Protein AF-A0A1Y1XU55-F1 (afdb_monomer)

Structure (mmCIF, N/CA/C/O backbone):
data_AF-A0A1Y1XU55-F1
#
_entry.id   AF-A0A1Y1XU55-F1
#
loop_
_atom_site.group_PDB
_atom_site.id
_atom_site.type_symbol
_atom_site.label_atom_id
_atom_site.label_alt_id
_atom_site.label_comp_id
_atom_site.label_asym_id
_atom_site.label_entity_id
_atom_site.label_seq_id
_atom_site.pdbx_PDB_ins_code
_atom_site.Cartn_x
_atom_site.Cartn_y
_atom_site.Cartn_z
_atom_site.occupancy
_atom_site.B_iso_or_equiv
_atom_site.auth_seq_id
_atom_site.auth_comp_id
_atom_site.auth_asym_id
_atom_site.auth_atom_id
_atom_site.pdbx_PDB_model_num
ATOM 1 N N . MET A 1 1 ? 21.663 55.935 -0.749 1.00 45.56 1 MET A N 1
ATOM 2 C CA . MET A 1 1 ? 21.480 54.832 -1.724 1.00 45.56 1 MET A CA 1
ATOM 3 C C . MET A 1 1 ? 21.335 53.512 -0.966 1.00 45.56 1 MET A C 1
ATOM 5 O O . MET A 1 1 ? 22.344 52.925 -0.612 1.00 45.56 1 MET A O 1
ATOM 9 N N . GLY A 1 2 ? 20.116 53.071 -0.631 1.00 48.31 2 GLY A N 1
ATOM 10 C CA . GLY A 1 2 ? 19.931 51.882 0.230 1.00 48.31 2 GLY A CA 1
ATOM 11 C C . GLY A 1 2 ? 18.649 51.069 0.015 1.00 48.31 2 GLY A C 1
ATOM 12 O O . GLY A 1 2 ? 18.562 49.949 0.498 1.00 48.31 2 GLY A O 1
ATOM 13 N N . PHE A 1 3 ? 17.684 51.570 -0.760 1.00 48.81 3 PHE A N 1
ATOM 14 C CA . PHE A 1 3 ? 16.392 50.898 -0.968 1.00 48.81 3 PHE A CA 1
ATOM 15 C C . PHE A 1 3 ? 16.394 49.838 -2.084 1.00 48.81 3 PHE A C 1
ATOM 17 O O . PHE A 1 3 ? 15.481 49.025 -2.165 1.00 48.81 3 PHE A O 1
ATOM 24 N N . SER A 1 4 ? 17.439 49.796 -2.919 1.00 49.75 4 SER A N 1
ATOM 25 C CA . SER A 1 4 ? 17.480 48.929 -4.110 1.00 49.75 4 SER A CA 1
ATOM 26 C C . SER A 1 4 ? 17.768 47.451 -3.791 1.00 49.75 4 SER A C 1
ATOM 28 O O . SER A 1 4 ? 17.367 46.556 -4.527 1.00 49.75 4 SER A O 1
ATOM 30 N N . LYS A 1 5 ? 18.423 47.160 -2.657 1.00 48.09 5 LYS A N 1
ATOM 31 C CA . LYS A 1 5 ? 18.832 45.786 -2.311 1.00 48.09 5 LYS A CA 1
ATOM 32 C C . LYS A 1 5 ? 17.729 44.962 -1.639 1.00 48.09 5 LYS A C 1
ATOM 34 O O . LYS A 1 5 ? 17.702 43.751 -1.818 1.00 48.09 5 LYS A O 1
ATOM 39 N N . PHE A 1 6 ? 16.798 45.594 -0.920 1.00 46.41 6 PHE A N 1
ATOM 40 C CA . PHE A 1 6 ? 15.709 44.876 -0.241 1.00 46.41 6 PHE A CA 1
ATOM 41 C C . PHE A 1 6 ? 14.627 44.376 -1.210 1.00 46.41 6 PHE A C 1
ATOM 43 O O . PHE A 1 6 ? 14.100 43.282 -1.025 1.00 46.41 6 PHE A O 1
ATOM 50 N N . LEU A 1 7 ? 14.352 45.122 -2.286 1.00 52.41 7 LEU A N 1
ATOM 51 C CA . LEU A 1 7 ? 13.383 44.718 -3.313 1.00 52.41 7 LEU A CA 1
ATOM 52 C C . LEU A 1 7 ? 13.843 43.489 -4.118 1.00 52.41 7 LEU A C 1
ATOM 54 O O . LEU A 1 7 ? 13.020 42.654 -4.482 1.00 52.41 7 LEU A O 1
ATOM 58 N N . LEU A 1 8 ? 15.153 43.327 -4.333 1.00 50.69 8 LEU A N 1
ATOM 59 C CA . LEU A 1 8 ? 15.717 42.175 -5.051 1.00 50.69 8 LEU A CA 1
ATOM 60 C C . LEU A 1 8 ? 15.648 40.864 -4.248 1.00 50.69 8 LEU A C 1
ATOM 62 O O . LEU A 1 8 ? 15.471 39.794 -4.831 1.00 50.69 8 LEU A O 1
ATOM 66 N N . ILE A 1 9 ? 15.734 40.939 -2.917 1.00 53.53 9 ILE A N 1
ATOM 67 C CA . ILE A 1 9 ? 15.635 39.763 -2.035 1.00 53.53 9 ILE A CA 1
ATOM 68 C C . ILE A 1 9 ? 14.167 39.328 -1.880 1.00 53.53 9 ILE A C 1
ATOM 70 O O . ILE A 1 9 ? 13.865 38.136 -1.852 1.00 53.53 9 ILE A O 1
ATOM 74 N N . LEU A 1 10 ? 13.229 40.282 -1.860 1.00 49.84 10 LEU A N 1
ATOM 75 C CA . LEU A 1 10 ? 11.799 39.969 -1.786 1.00 49.84 10 LEU A CA 1
ATOM 76 C C . LEU A 1 10 ? 11.274 39.332 -3.088 1.00 49.84 10 LEU A C 1
ATOM 78 O O . LEU A 1 10 ? 10.443 38.427 -3.044 1.00 49.84 10 LEU A O 1
ATOM 82 N N . ALA A 1 11 ? 11.800 39.753 -4.244 1.00 51.88 11 ALA A N 1
ATOM 83 C CA . ALA A 1 11 ? 11.442 39.175 -5.539 1.00 51.88 11 ALA A CA 1
ATOM 84 C C . ALA A 1 11 ? 11.964 37.737 -5.720 1.00 51.88 11 ALA A C 1
ATOM 86 O O . ALA A 1 11 ? 11.296 36.919 -6.344 1.00 51.88 11 ALA A O 1
ATOM 87 N N . THR A 1 12 ? 13.117 37.391 -5.140 1.00 52.47 12 THR A N 1
ATOM 88 C CA . THR A 1 12 ? 13.672 36.026 -5.220 1.00 52.47 12 THR A CA 1
ATOM 89 C C . THR A 1 12 ? 12.952 35.034 -4.302 1.00 52.47 12 THR A C 1
ATOM 91 O O . THR A 1 12 ? 12.798 33.870 -4.671 1.00 52.47 12 THR A O 1
ATOM 94 N N . LEU A 1 13 ? 12.414 35.489 -3.166 1.00 47.09 13 LEU A N 1
ATOM 95 C CA . LEU A 1 1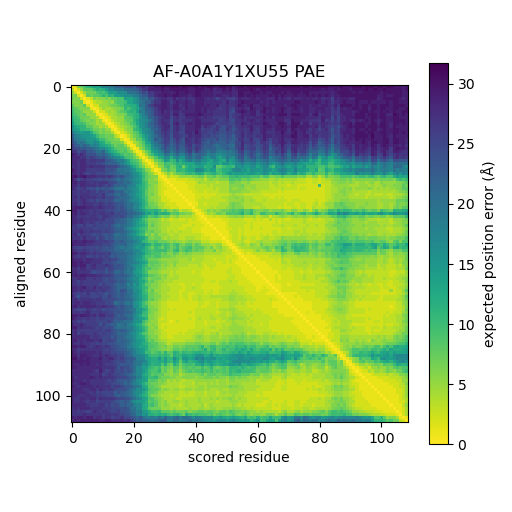3 ? 11.579 34.667 -2.278 1.00 47.09 13 LEU A CA 1
ATOM 96 C C . LEU A 1 13 ? 10.213 34.302 -2.886 1.00 47.09 13 LEU A C 1
ATOM 98 O O . LEU A 1 13 ? 9.696 33.224 -2.608 1.00 47.09 13 LEU A O 1
ATOM 102 N N . LEU A 1 14 ? 9.650 35.144 -3.760 1.00 48.31 14 LEU A N 1
ATOM 103 C CA . LEU A 1 14 ? 8.378 34.855 -4.440 1.00 48.31 14 LEU A CA 1
ATOM 104 C C . LEU A 1 14 ? 8.511 33.842 -5.587 1.00 48.31 14 LEU A C 1
ATOM 106 O O . LEU A 1 14 ? 7.546 33.146 -5.898 1.00 48.31 14 LEU A O 1
ATOM 110 N N . ILE A 1 15 ? 9.701 33.705 -6.181 1.00 51.69 15 ILE A N 1
ATOM 111 C CA . ILE A 1 15 ? 9.960 32.710 -7.236 1.00 51.69 15 ILE A CA 1
ATOM 112 C C . ILE A 1 15 ? 10.137 31.307 -6.627 1.00 51.69 15 ILE A C 1
ATOM 114 O O . ILE A 1 15 ? 9.801 30.309 -7.263 1.00 51.69 15 ILE A O 1
ATOM 118 N N . PHE A 1 16 ? 10.573 31.211 -5.366 1.00 44.19 16 PHE A N 1
ATOM 119 C CA . PHE A 1 16 ? 10.706 29.925 -4.669 1.00 44.19 16 PHE A CA 1
ATOM 120 C C . PHE A 1 16 ? 9.351 29.280 -4.324 1.00 44.19 16 PHE A C 1
ATOM 122 O O . PHE A 1 16 ? 9.251 28.057 -4.246 1.00 44.19 16 PHE A O 1
ATOM 129 N N . SER A 1 17 ? 8.284 30.076 -4.209 1.00 42.56 17 SER A N 1
ATOM 130 C CA . SER A 1 17 ? 6.920 29.590 -3.941 1.00 42.56 17 SER A CA 1
ATOM 131 C C . SER A 1 17 ? 6.223 28.977 -5.165 1.00 42.56 17 SER A C 1
ATOM 133 O O . SER A 1 17 ? 5.187 28.330 -5.023 1.00 42.56 17 SER A O 1
ATOM 135 N N . MET A 1 18 ? 6.792 29.150 -6.364 1.00 43.09 18 MET A N 1
ATOM 136 C CA . MET A 1 18 ? 6.315 28.550 -7.619 1.00 43.09 18 MET A CA 1
ATOM 137 C C . MET A 1 18 ? 7.082 27.279 -8.002 1.00 43.09 18 MET A C 1
ATOM 139 O O . MET A 1 18 ? 6.825 26.697 -9.051 1.00 43.09 18 MET A O 1
ATOM 143 N N . ILE A 1 19 ? 7.957 26.770 -7.129 1.00 42.56 19 ILE A N 1
ATOM 144 C CA . ILE A 1 19 ? 8.366 25.363 -7.173 1.00 42.56 19 ILE A CA 1
ATOM 145 C C . ILE A 1 19 ? 7.340 24.581 -6.345 1.00 42.56 19 ILE A C 1
ATOM 147 O O . ILE A 1 19 ? 7.647 23.865 -5.395 1.00 42.56 19 ILE A O 1
ATOM 151 N N . THR A 1 20 ? 6.063 24.735 -6.707 1.00 43.66 20 THR A N 1
ATOM 152 C CA . THR A 1 20 ? 5.068 23.710 -6.426 1.00 43.66 20 THR A CA 1
ATOM 153 C C . THR A 1 20 ? 5.515 22.534 -7.273 1.00 43.66 20 THR A C 1
ATOM 155 O O . THR A 1 20 ? 5.174 22.424 -8.452 1.00 43.66 20 THR A O 1
ATOM 158 N N . ILE A 1 21 ? 6.368 21.698 -6.682 1.00 43.12 21 ILE A N 1
ATOM 159 C CA . ILE A 1 21 ? 6.673 20.359 -7.153 1.00 43.12 21 ILE A CA 1
ATOM 160 C C . ILE A 1 21 ? 5.332 19.632 -7.140 1.00 43.12 21 ILE A C 1
ATOM 162 O O . ILE A 1 21 ? 4.990 18.888 -6.229 1.00 43.12 21 ILE A O 1
ATOM 166 N N . SER A 1 22 ? 4.557 19.860 -8.195 1.00 39.31 22 SER A N 1
ATOM 167 C CA . SER A 1 22 ? 3.469 19.012 -8.647 1.00 39.31 22 SER A CA 1
ATOM 168 C C . SER A 1 22 ? 4.099 17.773 -9.277 1.00 39.31 22 SER A C 1
ATOM 170 O O . SER A 1 22 ? 3.722 17.339 -10.360 1.00 39.31 22 SER A O 1
ATOM 172 N N . SER A 1 23 ? 5.080 17.180 -8.596 1.00 40.22 23 SER A N 1
ATOM 173 C CA . SER A 1 23 ? 5.363 15.768 -8.743 1.00 40.22 23 SER A CA 1
ATOM 174 C C . SER A 1 23 ? 4.254 15.069 -7.973 1.00 40.22 23 SER A C 1
ATOM 176 O O . SER A 1 23 ? 4.462 14.510 -6.899 1.00 40.22 23 SER A O 1
ATOM 178 N N . GLY A 1 24 ? 3.034 15.120 -8.522 1.00 41.81 24 GLY A N 1
ATOM 179 C CA . GLY A 1 24 ? 2.131 14.000 -8.316 1.00 41.81 24 GLY A CA 1
ATOM 180 C C . GLY A 1 24 ? 2.952 12.759 -8.637 1.00 41.81 24 GLY A C 1
ATOM 181 O O . GLY A 1 24 ? 3.708 12.794 -9.612 1.00 41.81 24 GLY A O 1
ATOM 182 N N . LEU A 1 25 ? 2.903 11.747 -7.768 1.00 48.31 25 LEU A N 1
ATOM 183 C CA . LEU A 1 25 ? 3.555 10.460 -7.994 1.00 48.31 25 LEU A CA 1
ATOM 184 C C . LEU A 1 25 ? 3.248 10.042 -9.432 1.00 48.31 25 LEU A C 1
ATOM 186 O O . LEU A 1 25 ? 2.145 9.589 -9.731 1.00 48.31 25 LEU A O 1
ATOM 190 N N . LYS A 1 26 ? 4.192 10.278 -10.349 1.00 52.81 26 LYS A N 1
ATOM 191 C CA . LYS A 1 26 ? 4.079 9.803 -11.717 1.00 52.81 26 LYS A CA 1
ATOM 192 C C . LYS A 1 26 ? 4.417 8.342 -11.593 1.00 52.81 26 LYS A C 1
ATOM 194 O O . LYS A 1 26 ? 5.577 7.968 -11.727 1.00 52.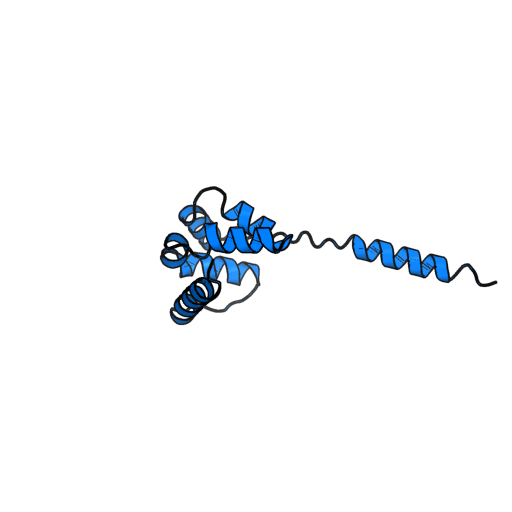81 26 LYS A O 1
ATOM 199 N N . PHE A 1 27 ? 3.401 7.554 -11.253 1.00 59.53 27 PHE A N 1
ATOM 200 C CA . PHE A 1 27 ? 3.476 6.115 -11.362 1.00 59.53 27 PHE A CA 1
ATOM 201 C C . PHE A 1 27 ? 3.987 5.841 -12.762 1.00 59.53 27 PHE A C 1
ATOM 203 O O . PHE A 1 27 ? 3.329 6.179 -13.753 1.00 59.53 27 PHE A O 1
ATOM 210 N N . THR A 1 28 ? 5.217 5.343 -12.830 1.00 58.12 28 THR A N 1
ATOM 211 C CA . THR A 1 28 ? 5.807 4.899 -14.080 1.00 58.12 28 THR A CA 1
ATOM 212 C C . THR A 1 28 ? 4.802 3.957 -14.723 1.00 58.12 28 THR A C 1
ATOM 214 O O . THR A 1 28 ? 4.150 3.18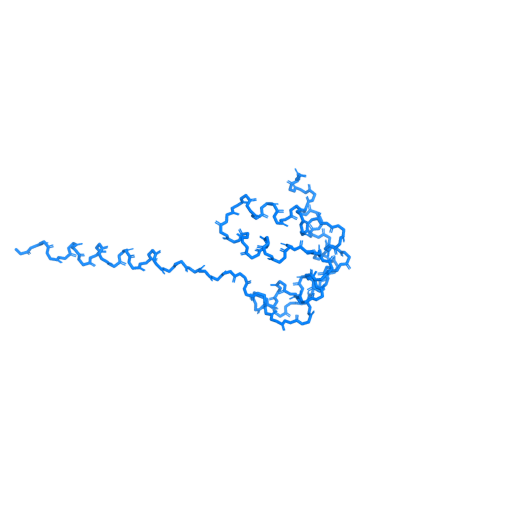2 -14.022 1.00 58.12 28 THR A O 1
ATOM 217 N N . SER A 1 29 ? 4.613 4.056 -16.039 1.00 63.94 29 SER A N 1
ATOM 218 C CA . SER A 1 29 ? 3.726 3.169 -16.8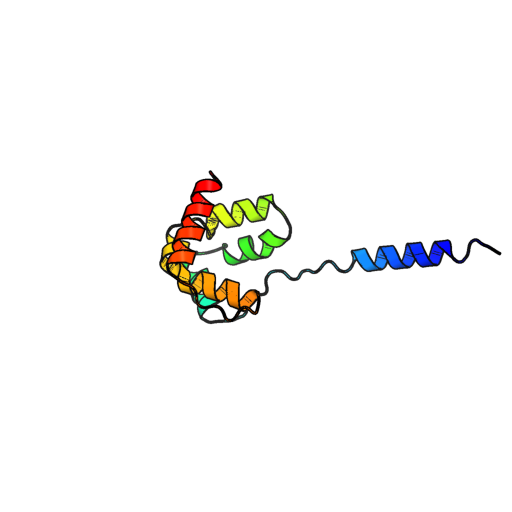01 1.00 63.94 29 SER A CA 1
ATOM 219 C C . SER A 1 29 ? 4.311 1.754 -16.857 1.00 63.94 29 SER A C 1
ATOM 221 O O . SER A 1 29 ? 4.620 1.242 -17.928 1.00 63.94 29 SER A O 1
ATOM 223 N N . SER A 1 30 ? 4.539 1.151 -15.695 1.00 72.81 30 SER A N 1
ATOM 224 C CA . SER A 1 30 ? 5.070 -0.182 -15.529 1.00 72.81 30 SER A CA 1
ATOM 225 C C . SER A 1 30 ? 3.917 -1.174 -15.382 1.00 72.81 30 SER A C 1
ATOM 227 O O . SER A 1 30 ? 2.829 -0.822 -14.893 1.00 72.81 30 SER A O 1
ATOM 229 N N . PRO A 1 31 ? 4.103 -2.415 -15.853 1.00 80.56 31 PRO A N 1
ATOM 230 C CA . PRO A 1 31 ? 3.072 -3.439 -15.764 1.00 80.56 31 PRO A CA 1
ATOM 231 C C . PRO A 1 31 ? 2.666 -3.725 -14.309 1.00 80.56 31 PRO A C 1
ATOM 233 O O . PRO A 1 31 ? 1.488 -3.981 -14.062 1.00 80.56 31 PRO A O 1
ATOM 236 N N . GLU A 1 32 ? 3.583 -3.587 -13.349 1.00 82.88 32 GLU A N 1
ATOM 237 C CA . GLU A 1 32 ? 3.325 -3.730 -11.910 1.00 82.88 32 GLU A CA 1
ATOM 238 C C . GLU A 1 32 ? 2.356 -2.650 -11.407 1.00 82.88 32 GLU A C 1
ATOM 240 O O . GLU A 1 32 ? 1.366 -2.957 -10.739 1.00 82.88 32 GLU A O 1
ATOM 245 N N . CYS A 1 33 ? 2.570 -1.385 -11.793 1.00 80.44 33 CYS A N 1
ATOM 246 C CA . CYS A 1 33 ? 1.649 -0.300 -11.456 1.00 80.44 33 CYS A CA 1
ATOM 247 C C . CYS A 1 33 ? 0.261 -0.515 -12.069 1.00 80.44 33 CYS A C 1
ATOM 249 O O . CYS A 1 33 ? -0.754 -0.291 -11.405 1.00 80.44 33 CYS A O 1
ATOM 251 N N . SER A 1 34 ? 0.196 -0.982 -13.319 1.00 83.06 34 SER A N 1
ATOM 252 C CA . SER A 1 34 ? -1.078 -1.291 -13.976 1.00 83.06 34 SER A CA 1
ATOM 253 C C . SER A 1 34 ? -1.844 -2.399 -13.245 1.00 83.06 34 SER A C 1
ATOM 255 O O . SER A 1 34 ? -3.022 -2.212 -12.933 1.00 83.06 34 SER A O 1
ATOM 257 N N . ARG A 1 35 ? -1.178 -3.514 -12.907 1.00 85.06 35 ARG A N 1
ATOM 258 C CA . ARG A 1 35 ? -1.783 -4.629 -12.158 1.00 85.06 35 ARG A CA 1
ATOM 259 C C . ARG A 1 35 ? -2.245 -4.197 -10.771 1.00 85.06 35 ARG A C 1
ATOM 261 O O . ARG A 1 35 ? -3.392 -4.460 -10.412 1.00 85.06 35 ARG A O 1
ATOM 268 N N . CYS A 1 36 ? -1.414 -3.446 -10.049 1.00 87.06 36 CYS A N 1
ATOM 269 C CA . CYS A 1 36 ? -1.779 -2.900 -8.747 1.00 87.06 36 CYS A CA 1
ATOM 270 C C . CYS A 1 36 ? -3.057 -2.048 -8.825 1.00 87.06 36 CYS A C 1
ATOM 272 O O . CYS A 1 36 ? -4.033 -2.325 -8.130 1.00 87.06 36 CYS A O 1
ATOM 274 N N . PHE A 1 37 ? -3.109 -1.032 -9.695 1.00 85.94 37 PHE A N 1
ATOM 275 C CA . PHE A 1 37 ? -4.278 -0.146 -9.756 1.00 85.94 37 PHE A CA 1
ATOM 276 C C . PHE A 1 37 ? -5.534 -0.823 -10.305 1.00 85.94 37 PHE A C 1
ATOM 278 O O . PHE A 1 37 ? -6.636 -0.459 -9.890 1.00 85.94 37 PHE A O 1
ATOM 285 N N . GLN A 1 38 ? -5.391 -1.814 -11.187 1.00 85.94 38 GLN A N 1
ATOM 286 C CA . GLN A 1 38 ? -6.517 -2.651 -11.601 1.00 85.94 38 GLN A CA 1
ATOM 287 C C . GLN A 1 38 ? -7.073 -3.459 -10.422 1.00 85.94 38 GLN A C 1
ATOM 289 O O . GLN A 1 38 ? -8.289 -3.488 -10.228 1.00 85.94 38 GLN A O 1
ATOM 294 N N . ALA A 1 39 ? -6.202 -4.050 -9.598 1.00 85.50 39 ALA A N 1
ATOM 295 C CA . ALA A 1 39 ? -6.609 -4.840 -8.440 1.00 85.50 39 ALA A CA 1
ATOM 296 C C . ALA A 1 39 ? -7.251 -3.993 -7.327 1.00 85.50 39 ALA A C 1
ATOM 298 O O . ALA A 1 39 ? -8.270 -4.386 -6.754 1.00 85.50 39 ALA A O 1
ATOM 299 N N . LEU A 1 40 ? -6.698 -2.808 -7.044 1.00 83.50 40 LEU A N 1
ATOM 300 C CA . LEU A 1 40 ? -7.231 -1.880 -6.038 1.00 83.50 40 LEU A CA 1
ATOM 301 C C . LEU A 1 40 ? -8.615 -1.323 -6.409 1.00 83.50 40 LEU A C 1
ATOM 303 O O . LEU A 1 40 ? -9.404 -0.987 -5.527 1.00 83.50 40 LEU A O 1
ATOM 307 N N . GLY A 1 41 ? -8.936 -1.275 -7.702 1.00 75.88 41 GLY A N 1
ATOM 308 C CA . GLY A 1 41 ? -10.225 -0.823 -8.210 1.00 75.88 41 GLY A CA 1
ATOM 309 C C . GLY A 1 41 ? -10.301 0.678 -8.510 1.00 75.88 41 GLY A C 1
ATOM 310 O O . GLY A 1 41 ? -9.363 1.459 -8.314 1.00 75.88 41 GLY A O 1
ATOM 311 N N . GLY A 1 42 ? -11.457 1.083 -9.045 1.00 75.44 42 GLY A N 1
ATOM 312 C CA . GLY A 1 42 ? -11.685 2.417 -9.597 1.00 75.44 42 GLY A CA 1
ATOM 313 C C . GLY A 1 42 ? -11.479 3.544 -8.581 1.00 75.44 42 GLY A C 1
ATOM 314 O O . GLY A 1 42 ? -12.117 3.589 -7.534 1.00 75.44 42 GLY A O 1
ATOM 315 N N . GLY A 1 43 ? -10.599 4.489 -8.919 1.00 80.56 43 GLY A N 1
ATOM 316 C CA . GLY A 1 43 ? -10.371 5.717 -8.150 1.00 80.56 43 GLY A CA 1
ATOM 317 C C . GLY A 1 43 ? -9.188 5.678 -7.182 1.00 80.56 43 GLY A C 1
ATOM 318 O O . GLY A 1 43 ? -8.756 6.745 -6.744 1.00 80.56 43 GLY A O 1
ATOM 319 N N . CYS A 1 44 ? -8.601 4.509 -6.898 1.00 85.75 44 CYS A N 1
ATOM 320 C CA . CYS A 1 44 ? -7.451 4.424 -5.992 1.00 85.75 44 CYS A CA 1
ATOM 321 C C . CYS A 1 44 ? -6.203 5.120 -6.528 1.00 85.75 44 CYS A C 1
ATOM 323 O O . CYS A 1 44 ? -5.561 5.863 -5.788 1.00 85.75 44 CYS A O 1
ATOM 325 N N . LYS A 1 45 ? -5.937 4.996 -7.834 1.00 83.44 45 LYS A N 1
ATOM 326 C CA . LYS A 1 45 ? -4.876 5.755 -8.508 1.00 83.44 45 LYS A CA 1
ATOM 327 C C . LYS A 1 45 ? -4.999 7.259 -8.244 1.00 83.44 45 LYS A C 1
ATOM 329 O O . LYS A 1 45 ? -4.085 7.865 -7.705 1.00 83.44 45 LYS A O 1
ATOM 334 N N . SER A 1 46 ? -6.172 7.839 -8.513 1.00 83.50 46 SER A N 1
ATOM 335 C CA . SER A 1 46 ? -6.393 9.279 -8.325 1.00 83.50 46 SER A CA 1
ATOM 336 C C . SER A 1 46 ? -6.315 9.707 -6.855 1.00 83.50 46 SER A C 1
ATOM 338 O O . SER A 1 46 ? -5.788 10.778 -6.559 1.00 83.50 46 SER A O 1
ATOM 340 N N . LYS A 1 47 ? -6.818 8.887 -5.918 1.00 85.06 47 LYS A N 1
ATOM 341 C CA . LYS A 1 47 ? -6.713 9.167 -4.475 1.00 85.06 47 LYS A CA 1
ATOM 342 C C . LYS A 1 47 ? -5.255 9.197 -4.016 1.00 85.06 47 LYS A C 1
ATOM 344 O O . LYS A 1 47 ? -4.886 10.110 -3.284 1.00 85.06 47 LYS A O 1
ATOM 349 N N . ILE A 1 48 ? -4.442 8.240 -4.463 1.00 82.50 48 ILE A N 1
ATOM 350 C CA . ILE A 1 48 ? -3.022 8.149 -4.103 1.00 82.50 48 ILE A CA 1
ATOM 351 C C . ILE A 1 48 ? -2.213 9.266 -4.781 1.00 82.50 48 ILE A C 1
ATOM 353 O O . ILE A 1 48 ? -1.393 9.901 -4.129 1.00 82.50 48 ILE A O 1
ATOM 357 N N . GLU A 1 49 ? -2.485 9.595 -6.045 1.00 80.12 49 GLU A N 1
ATOM 358 C CA . GLU A 1 49 ? -1.836 10.731 -6.723 1.00 80.12 49 GLU A CA 1
ATOM 359 C C . GLU A 1 49 ? -2.132 12.068 -6.026 1.00 80.12 49 GLU A C 1
ATOM 361 O O . GLU A 1 49 ? -1.255 12.922 -5.927 1.00 80.12 49 GLU A O 1
ATOM 366 N N . LYS A 1 50 ? -3.354 12.245 -5.504 1.00 78.94 50 LYS A N 1
ATOM 367 C CA . LYS A 1 50 ? -3.762 13.451 -4.760 1.00 78.94 50 LYS A CA 1
ATOM 368 C C . LYS A 1 50 ? -3.304 13.448 -3.300 1.00 78.94 50 LYS A C 1
ATOM 370 O O . LYS A 1 50 ? -3.269 14.514 -2.681 1.00 78.94 50 LYS A O 1
ATOM 375 N N . ALA A 1 51 ? -2.948 12.287 -2.748 1.00 78.88 51 ALA A N 1
ATOM 376 C CA . ALA A 1 51 ? -2.524 12.137 -1.359 1.00 78.88 51 ALA A CA 1
ATOM 377 C C . ALA A 1 51 ? -1.327 13.033 -1.016 1.00 78.88 51 ALA A C 1
ATOM 379 O O . ALA A 1 51 ? -1.298 13.607 0.072 1.00 78.88 51 ALA A O 1
ATOM 380 N N . SER A 1 52 ? -0.399 13.222 -1.962 1.00 69.06 52 SER A N 1
ATOM 381 C CA . SER A 1 52 ? 0.827 14.012 -1.774 1.00 69.06 52 SER A CA 1
ATOM 382 C C . SER A 1 52 ? 0.587 15.487 -1.433 1.00 69.06 52 SER A C 1
ATOM 384 O O . SER A 1 52 ? 1.497 16.157 -0.958 1.00 69.06 52 SER A O 1
ATOM 386 N N . THR A 1 53 ? -0.628 15.995 -1.650 1.00 71.06 53 THR A N 1
ATOM 387 C CA . THR A 1 53 ? -0.966 17.414 -1.459 1.00 71.06 53 THR A CA 1
ATOM 388 C C . THR A 1 53 ? -1.681 17.709 -0.139 1.00 71.06 53 THR A C 1
ATOM 390 O O . THR A 1 53 ? -1.855 18.877 0.206 1.00 71.06 53 THR A O 1
ATOM 393 N N . ASN A 1 54 ? -2.124 16.689 0.612 1.00 78.69 54 ASN A N 1
ATOM 394 C CA . ASN A 1 54 ? -2.890 16.892 1.845 1.00 78.69 54 ASN A CA 1
ATOM 395 C C . ASN A 1 54 ? -2.875 15.656 2.765 1.00 78.69 54 ASN A C 1
ATOM 397 O O . ASN A 1 54 ? -3.231 14.552 2.349 1.00 78.69 54 ASN A O 1
ATOM 401 N N . THR A 1 55 ? -2.575 15.853 4.052 1.00 79.62 55 THR A N 1
ATOM 402 C CA . THR A 1 55 ? -2.549 14.795 5.079 1.00 79.62 55 THR A CA 1
ATOM 403 C C . THR A 1 55 ? -3.880 14.045 5.225 1.00 79.62 55 THR A C 1
ATOM 405 O O . THR A 1 55 ? -3.888 12.826 5.402 1.00 79.62 55 THR A O 1
ATOM 408 N N . ALA A 1 56 ? -5.021 14.728 5.110 1.00 81.19 56 ALA A N 1
ATOM 409 C CA . ALA A 1 56 ? -6.339 14.094 5.161 1.00 81.19 56 ALA A CA 1
ATOM 410 C C . ALA A 1 56 ? -6.609 13.228 3.917 1.00 81.19 56 ALA A C 1
ATOM 412 O O . ALA A 1 56 ? -7.172 12.138 4.034 1.00 81.19 56 ALA A O 1
ATOM 413 N N . LEU A 1 57 ? -6.160 13.668 2.735 1.00 79.25 57 LEU A N 1
ATOM 414 C CA . LEU A 1 57 ? -6.247 12.872 1.504 1.00 79.25 57 LEU A CA 1
ATOM 415 C C . LEU A 1 57 ? -5.295 11.676 1.543 1.00 79.25 57 LEU A C 1
ATOM 417 O O . LEU A 1 57 ? -5.682 10.594 1.111 1.00 7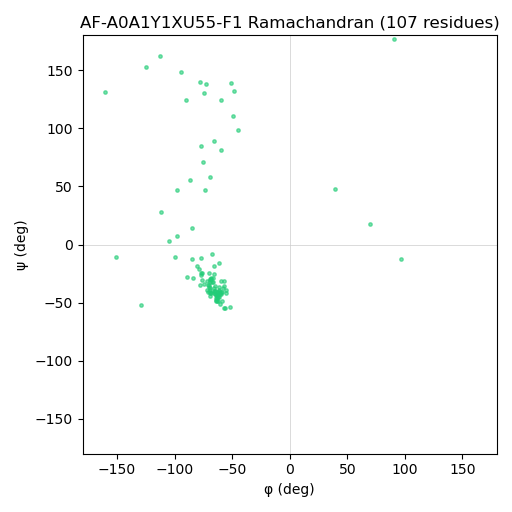9.25 57 LEU A O 1
ATOM 421 N N . SER A 1 58 ? -4.107 11.839 2.131 1.00 79.25 58 SER A N 1
ATOM 422 C CA . SER A 1 58 ? -3.178 10.740 2.413 1.00 79.25 58 SER A CA 1
ATOM 423 C C . SER A 1 58 ? -3.799 9.684 3.311 1.00 79.25 58 SER A C 1
ATOM 425 O O . SER A 1 58 ? -3.788 8.503 2.970 1.00 79.25 58 SER A O 1
ATOM 427 N N . ARG A 1 59 ? -4.415 10.100 4.420 1.00 82.56 59 ARG A N 1
ATOM 428 C CA . ARG A 1 59 ? -5.092 9.182 5.339 1.00 82.56 59 ARG A CA 1
ATOM 429 C C . ARG A 1 59 ? -6.246 8.442 4.658 1.00 82.56 59 ARG A C 1
ATOM 431 O O . ARG A 1 59 ? -6.395 7.236 4.833 1.00 82.56 59 ARG A O 1
ATOM 438 N N . LYS A 1 60 ? -7.032 9.152 3.845 1.00 83.44 60 LYS A N 1
ATOM 439 C CA . LYS A 1 60 ? -8.130 8.561 3.073 1.00 83.44 60 LYS A CA 1
ATOM 440 C C . LYS A 1 60 ? -7.630 7.586 2.005 1.00 83.44 60 LYS A C 1
ATOM 442 O O . LYS A 1 60 ? -8.208 6.521 1.853 1.00 83.44 60 LYS A O 1
ATOM 447 N N . ALA A 1 61 ? -6.553 7.911 1.291 1.00 86.69 61 ALA A N 1
ATOM 448 C CA . ALA A 1 61 ? -5.938 7.010 0.318 1.00 86.69 61 ALA A CA 1
ATOM 449 C C . ALA A 1 61 ? -5.350 5.758 0.991 1.00 86.69 61 ALA A C 1
ATOM 451 O O . ALA A 1 61 ? -5.524 4.653 0.482 1.00 86.69 61 ALA A O 1
ATOM 452 N N . LEU A 1 62 ? -4.720 5.912 2.160 1.00 84.94 62 LEU A N 1
ATOM 453 C CA . LEU A 1 62 ? -4.269 4.792 2.985 1.00 84.94 62 LEU A CA 1
ATOM 454 C C . LEU A 1 62 ? -5.438 3.875 3.345 1.00 84.94 62 LEU A C 1
ATOM 456 O O . LEU A 1 62 ? -5.396 2.700 3.002 1.00 84.94 62 LEU A O 1
ATOM 460 N N . LYS A 1 63 ? -6.508 4.408 3.942 1.00 84.25 63 LYS A N 1
ATOM 461 C CA . LYS A 1 63 ? -7.664 3.605 4.367 1.00 84.25 63 LYS A CA 1
ATOM 462 C C . LYS A 1 63 ? -8.399 2.947 3.199 1.00 84.25 63 LYS A C 1
ATOM 464 O O . LYS A 1 63 ? -8.666 1.752 3.229 1.00 84.25 63 LYS A O 1
ATOM 469 N N . ASP A 1 64 ? -8.710 3.726 2.167 1.00 86.31 64 ASP A N 1
ATOM 470 C CA . ASP A 1 64 ? -9.581 3.283 1.077 1.00 86.31 64 ASP A CA 1
ATOM 471 C C . ASP A 1 64 ? -8.859 2.379 0.066 1.00 86.31 64 ASP A C 1
ATOM 473 O O . ASP A 1 64 ? -9.526 1.685 -0.699 1.00 86.31 64 ASP A O 1
ATOM 477 N N . CYS A 1 65 ? -7.522 2.429 0.009 1.00 87.44 65 CYS A N 1
ATOM 478 C CA . CYS A 1 65 ? -6.747 1.759 -1.035 1.00 87.44 65 CYS A CA 1
ATOM 479 C C . CYS A 1 65 ? -5.615 0.890 -0.489 1.00 87.44 65 CYS A C 1
ATOM 481 O O . CYS A 1 65 ? -5.544 -0.275 -0.861 1.00 87.44 65 CYS A O 1
ATOM 483 N N . LEU A 1 66 ? -4.746 1.410 0.382 1.00 87.25 66 LEU A N 1
ATOM 484 C CA . LEU A 1 66 ? -3.504 0.721 0.775 1.00 87.25 66 LEU A CA 1
ATOM 485 C C . LEU A 1 66 ? -3.669 -0.214 1.987 1.00 87.25 66 LEU A C 1
ATOM 487 O O . LEU A 1 66 ? -2.986 -1.222 2.090 1.00 87.25 66 LEU A O 1
ATOM 491 N N . CYS A 1 67 ? -4.607 0.067 2.885 1.00 89.50 67 CYS A N 1
ATOM 492 C CA . CYS A 1 67 ? -4.918 -0.757 4.053 1.00 89.50 67 CYS A CA 1
ATOM 493 C C . CYS A 1 67 ? -6.129 -1.657 3.781 1.00 89.50 67 CYS A C 1
ATOM 495 O O . CYS A 1 67 ? -7.065 -1.730 4.572 1.00 89.50 67 CYS A O 1
ATOM 497 N N . THR A 1 68 ? -6.128 -2.327 2.630 1.00 88.56 68 THR A N 1
ATOM 498 C CA . THR A 1 68 ? -7.215 -3.213 2.199 1.00 88.56 68 THR A CA 1
ATOM 499 C C . THR A 1 68 ? -6.674 -4.600 1.884 1.00 88.56 68 THR A C 1
ATOM 501 O O . THR A 1 68 ? -5.524 -4.744 1.465 1.00 88.56 68 THR A O 1
ATOM 504 N N . SER A 1 69 ? -7.505 -5.637 2.017 1.00 87.88 69 SER A N 1
ATOM 505 C CA . SER A 1 69 ? -7.109 -6.999 1.631 1.00 87.88 69 SER A CA 1
ATOM 506 C C . SER A 1 69 ? -6.645 -7.053 0.175 1.00 87.88 69 SER A C 1
ATOM 508 O O . SER A 1 69 ? -5.612 -7.643 -0.105 1.00 87.88 69 SER A O 1
ATOM 510 N N . LYS A 1 70 ? -7.311 -6.316 -0.729 1.00 87.62 70 LYS A N 1
ATOM 511 C CA . LYS A 1 70 ? -6.931 -6.243 -2.148 1.00 87.62 70 LYS A CA 1
ATOM 512 C C . LYS A 1 70 ? -5.508 -5.729 -2.365 1.00 87.62 70 LYS A C 1
ATOM 514 O O . LYS A 1 70 ? -4.801 -6.271 -3.212 1.00 87.62 70 LYS A O 1
ATOM 519 N N . TYR A 1 71 ? -5.082 -4.719 -1.604 1.00 88.94 71 TYR A N 1
ATOM 520 C CA . TYR A 1 71 ? -3.697 -4.249 -1.638 1.00 88.94 71 TYR A CA 1
ATOM 521 C C . TYR A 1 71 ? -2.732 -5.329 -1.162 1.00 88.94 71 TYR A C 1
ATOM 523 O O . TYR A 1 71 ? -1.739 -5.600 -1.827 1.00 88.94 71 TYR A O 1
ATOM 531 N N . PHE A 1 72 ? -3.027 -5.978 -0.035 1.00 89.38 72 PHE A N 1
ATOM 532 C CA . PHE A 1 72 ? -2.135 -6.991 0.524 1.00 89.38 72 PHE A CA 1
ATOM 533 C C . PHE A 1 72 ? -2.073 -8.272 -0.315 1.00 89.38 72 PHE A C 1
ATOM 535 O O . PHE A 1 72 ? -1.024 -8.918 -0.356 1.00 89.38 72 PHE A O 1
ATOM 542 N N . ASP A 1 73 ? -3.153 -8.631 -0.999 1.00 90.62 73 ASP A N 1
ATOM 543 C CA . ASP A 1 73 ? -3.196 -9.757 -1.934 1.00 90.62 73 ASP A CA 1
ATOM 544 C C . ASP A 1 73 ? -2.347 -9.479 -3.182 1.00 90.62 73 ASP A C 1
ATOM 546 O O . ASP A 1 73 ? -1.748 -10.398 -3.728 1.00 90.62 73 ASP A O 1
ATOM 550 N N . ASN A 1 74 ? -2.197 -8.204 -3.560 1.00 89.75 74 ASN A N 1
ATOM 551 C CA . ASN A 1 74 ? -1.391 -7.740 -4.696 1.00 89.75 74 ASN A CA 1
ATOM 552 C C . ASN A 1 74 ? -0.154 -6.946 -4.236 1.00 89.75 74 ASN A C 1
ATOM 554 O O . ASN A 1 74 ? 0.331 -6.054 -4.934 1.00 89.75 74 ASN A O 1
ATOM 558 N N . PHE A 1 75 ? 0.344 -7.250 -3.032 1.00 88.44 75 PHE A N 1
ATOM 559 C CA . PHE A 1 75 ? 1.351 -6.431 -2.355 1.00 88.44 75 PHE A CA 1
ATOM 560 C C . PHE A 1 75 ? 2.638 -6.298 -3.162 1.00 88.44 75 PHE A C 1
ATOM 562 O O . PHE A 1 75 ? 3.206 -5.217 -3.212 1.00 88.44 75 PHE A O 1
ATOM 569 N N . GLU A 1 76 ? 3.093 -7.376 -3.798 1.00 87.25 76 GLU A N 1
ATOM 570 C CA . GLU A 1 76 ? 4.338 -7.379 -4.565 1.00 87.25 76 GLU A CA 1
ATOM 571 C C . GLU A 1 76 ? 4.273 -6.416 -5.756 1.00 87.25 76 GLU A C 1
ATOM 573 O O . GLU A 1 76 ? 5.144 -5.559 -5.890 1.00 87.25 76 GLU A O 1
ATOM 578 N N . ASP A 1 77 ? 3.201 -6.470 -6.551 1.00 87.31 77 ASP A N 1
ATOM 579 C CA . ASP A 1 77 ? 2.972 -5.541 -7.663 1.00 87.31 77 ASP A CA 1
ATOM 580 C C . ASP A 1 77 ? 2.853 -4.091 -7.161 1.00 87.31 77 ASP A C 1
ATOM 582 O O . ASP A 1 77 ? 3.480 -3.173 -7.696 1.00 87.31 77 ASP A O 1
ATOM 586 N N . CYS A 1 78 ? 2.086 -3.868 -6.091 1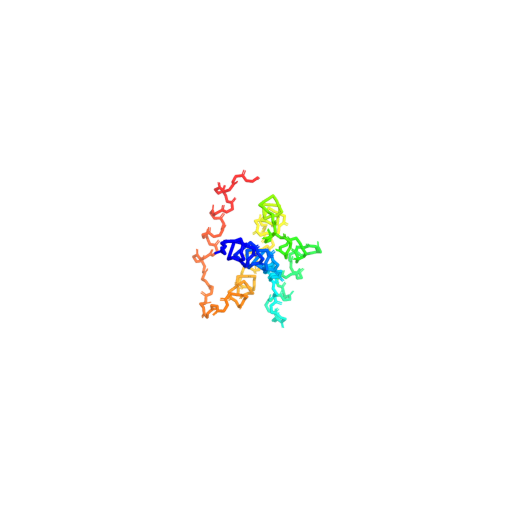.00 86.31 78 CYS A N 1
ATOM 587 C CA . CYS A 1 78 ? 1.860 -2.530 -5.547 1.00 86.31 78 CYS A CA 1
ATOM 588 C C . CYS A 1 78 ? 3.100 -1.907 -4.886 1.00 86.31 78 CYS A C 1
ATOM 590 O O . CYS A 1 78 ? 3.383 -0.716 -5.065 1.00 86.31 78 CYS A O 1
ATOM 592 N N . ALA A 1 79 ? 3.862 -2.695 -4.133 1.00 85.12 79 ALA A N 1
ATOM 593 C CA . ALA A 1 79 ? 5.093 -2.249 -3.500 1.00 85.12 79 ALA A CA 1
ATOM 594 C C . ALA A 1 79 ? 6.201 -2.055 -4.542 1.00 85.12 79 ALA A C 1
ATOM 596 O O . ALA A 1 79 ? 6.899 -1.045 -4.487 1.00 85.12 79 ALA A O 1
ATOM 597 N N . THR A 1 80 ? 6.302 -2.929 -5.550 1.00 84.94 80 THR A N 1
ATOM 598 C CA . THR A 1 80 ? 7.255 -2.760 -6.660 1.00 84.94 80 THR A CA 1
ATOM 599 C C . THR A 1 80 ? 6.952 -1.495 -7.457 1.00 84.94 80 THR A C 1
ATOM 601 O O . THR A 1 80 ? 7.855 -0.705 -7.720 1.00 84.94 80 THR A O 1
ATOM 604 N N . CYS A 1 81 ? 5.677 -1.229 -7.753 1.00 82.12 81 CYS A N 1
ATOM 605 C CA . CYS A 1 81 ? 5.243 0.031 -8.357 1.00 82.12 81 CYS A CA 1
ATOM 606 C C . CYS A 1 81 ? 5.675 1.263 -7.531 1.00 82.12 81 CYS A C 1
ATOM 608 O O . CYS A 1 81 ? 6.150 2.268 -8.073 1.00 82.12 81 CYS A O 1
ATOM 610 N N . SER A 1 82 ? 5.555 1.177 -6.203 1.00 79.06 82 SER A N 1
ATOM 611 C CA . SER A 1 82 ? 5.957 2.249 -5.282 1.00 79.06 82 SER A CA 1
ATOM 612 C C . SER A 1 82 ? 7.481 2.432 -5.225 1.00 79.06 82 SER A C 1
ATOM 614 O O . SER A 1 82 ? 7.975 3.561 -5.212 1.00 79.06 82 SER A O 1
ATOM 616 N N . LEU A 1 83 ? 8.245 1.337 -5.250 1.00 77.94 83 LEU A N 1
ATOM 617 C CA . LEU A 1 83 ? 9.711 1.354 -5.260 1.00 77.94 83 LEU A CA 1
ATOM 618 C C . LEU A 1 83 ? 10.269 1.896 -6.581 1.00 77.94 83 LEU A C 1
ATOM 620 O O . LEU A 1 83 ? 11.157 2.746 -6.565 1.00 77.94 83 LEU A O 1
ATOM 624 N N . GLN A 1 84 ? 9.690 1.511 -7.720 1.00 72.81 84 GLN A N 1
ATOM 625 C CA . GLN A 1 84 ? 10.047 2.075 -9.027 1.00 72.81 84 GLN A CA 1
ATOM 626 C C . GLN A 1 84 ? 9.773 3.582 -9.090 1.00 72.81 84 GLN A C 1
ATOM 628 O O . GLN A 1 84 ? 10.604 4.341 -9.587 1.00 72.81 84 GLN A O 1
ATOM 633 N N . SER A 1 85 ? 8.660 4.033 -8.503 1.00 65.50 85 SER A N 1
ATOM 634 C CA . SER A 1 85 ? 8.325 5.462 -8.419 1.00 65.50 85 SER A CA 1
ATOM 635 C C . SER A 1 85 ? 9.308 6.264 -7.548 1.00 65.50 85 SER A C 1
ATOM 637 O O . SER A 1 85 ? 9.371 7.486 -7.666 1.00 65.50 85 SER A O 1
ATOM 639 N N . THR A 1 86 ? 10.089 5.595 -6.691 1.00 65.00 86 THR A N 1
ATOM 640 C CA . THR A 1 86 ? 11.131 6.204 -5.841 1.00 65.00 86 THR A CA 1
ATOM 641 C C . THR A 1 86 ? 12.555 5.937 -6.345 1.00 65.00 86 THR A C 1
ATOM 643 O O . THR A 1 86 ? 13.515 6.367 -5.709 1.00 65.00 86 THR A O 1
ATOM 646 N N . GLY A 1 87 ? 12.713 5.260 -7.491 1.00 61.38 87 GLY A N 1
ATOM 647 C CA . GLY A 1 87 ? 14.019 4.897 -8.054 1.00 61.38 87 GLY A CA 1
ATOM 648 C C . GLY A 1 87 ? 14.772 3.829 -7.250 1.00 61.38 87 GLY A C 1
ATOM 649 O O . GLY A 1 87 ? 15.986 3.695 -7.393 1.00 61.38 87 GLY A O 1
ATOM 650 N N . SER A 1 88 ? 14.077 3.085 -6.386 1.00 60.25 88 SER A N 1
ATOM 651 C CA . SER A 1 88 ? 14.679 2.070 -5.524 1.00 60.25 88 SER A CA 1
ATOM 652 C C . SER A 1 88 ? 14.703 0.705 -6.220 1.00 60.25 88 SER A C 1
ATOM 654 O O . SER A 1 88 ? 13.664 0.197 -6.629 1.00 60.25 88 SER A O 1
ATOM 656 N N . GLY A 1 89 ? 15.886 0.092 -6.330 1.00 57.81 89 GLY A N 1
ATOM 657 C CA . GLY A 1 89 ? 16.079 -1.258 -6.885 1.00 57.81 89 GLY A CA 1
ATOM 658 C C . GLY A 1 89 ? 15.875 -2.393 -5.875 1.00 57.81 89 GLY A C 1
ATOM 659 O O . GLY A 1 89 ? 16.320 -3.512 -6.115 1.00 57.81 89 GLY A O 1
ATOM 660 N N . ASN A 1 90 ? 15.271 -2.106 -4.721 1.00 67.69 90 ASN A N 1
ATOM 661 C CA . ASN A 1 90 ? 15.061 -3.103 -3.678 1.00 67.69 90 ASN A CA 1
ATOM 662 C C . ASN A 1 90 ? 13.957 -4.088 -4.083 1.00 67.69 90 ASN A C 1
ATOM 664 O O . ASN A 1 90 ? 12.915 -3.694 -4.600 1.00 67.69 90 ASN A O 1
ATOM 668 N N . SER A 1 91 ? 14.173 -5.374 -3.815 1.00 72.12 91 SER A N 1
ATOM 669 C CA . SER A 1 91 ? 13.129 -6.389 -3.953 1.00 72.12 91 SER A CA 1
ATOM 670 C C . SER A 1 91 ? 12.175 -6.331 -2.765 1.00 72.12 91 SER A C 1
ATOM 672 O O . SER A 1 91 ? 12.594 -6.162 -1.620 1.00 72.12 91 SER A O 1
ATOM 674 N N . VAL A 1 92 ? 10.886 -6.496 -3.041 1.00 80.06 92 VAL A N 1
ATOM 675 C CA . VAL A 1 92 ? 9.841 -6.561 -2.019 1.00 80.06 92 VAL A CA 1
ATOM 676 C C . VAL A 1 92 ? 9.910 -7.917 -1.318 1.00 80.06 92 VAL A C 1
ATOM 678 O O . VAL A 1 92 ? 9.941 -8.952 -1.980 1.00 80.06 92 VAL A O 1
ATOM 681 N N . SER A 1 93 ? 9.916 -7.934 0.017 1.00 81.44 93 SER A N 1
ATOM 682 C CA . SER A 1 93 ? 9.934 -9.176 0.798 1.00 81.44 93 SER A CA 1
ATOM 683 C C . SER A 1 93 ? 8.636 -9.400 1.580 1.00 81.44 93 SER A C 1
ATOM 685 O O . SER A 1 93 ? 7.875 -8.473 1.864 1.00 81.44 93 SER A O 1
ATOM 687 N N . ALA A 1 94 ? 8.407 -10.642 2.022 1.00 82.50 94 ALA A N 1
ATOM 688 C CA . ALA A 1 94 ? 7.292 -10.973 2.914 1.00 82.50 94 ALA A CA 1
ATOM 689 C C . ALA A 1 94 ? 7.314 -10.152 4.221 1.00 82.50 94 ALA A C 1
ATOM 691 O O . ALA A 1 94 ? 6.260 -9.789 4.739 1.00 82.50 94 ALA A O 1
ATOM 692 N N . LYS A 1 95 ? 8.507 -9.776 4.706 1.00 84.94 95 LYS A N 1
ATOM 693 C CA . LYS A 1 95 ? 8.656 -8.921 5.893 1.00 84.94 95 LYS A CA 1
ATOM 694 C C . LYS A 1 95 ? 8.125 -7.509 5.656 1.00 84.94 95 LYS A C 1
ATOM 696 O O . LYS A 1 95 ? 7.606 -6.894 6.583 1.00 84.94 95 LYS A O 1
ATOM 701 N N . ASP A 1 96 ? 8.227 -6.991 4.434 1.00 84.31 96 ASP A N 1
ATOM 702 C CA . ASP A 1 96 ? 7.680 -5.675 4.087 1.00 84.31 96 ASP A CA 1
ATOM 703 C C . ASP A 1 96 ? 6.151 -5.712 4.056 1.00 84.31 96 ASP A C 1
ATOM 705 O O . ASP A 1 96 ? 5.503 -4.766 4.505 1.00 84.31 96 ASP A O 1
ATOM 709 N N . LYS A 1 97 ? 5.571 -6.843 3.630 1.00 86.44 97 LYS A N 1
ATOM 710 C CA . LYS A 1 97 ? 4.122 -7.080 3.693 1.00 86.44 97 LYS A CA 1
ATOM 711 C C . LYS A 1 97 ? 3.623 -7.088 5.135 1.00 86.44 97 LYS A C 1
ATOM 713 O O . LYS A 1 97 ? 2.623 -6.440 5.435 1.00 86.44 97 LYS A O 1
ATOM 718 N N . GLU A 1 98 ? 4.315 -7.786 6.034 1.00 88.94 98 GLU A N 1
ATOM 719 C CA . GLU A 1 98 ? 3.963 -7.817 7.460 1.00 88.94 98 GLU A CA 1
ATOM 720 C C . GLU A 1 98 ? 4.114 -6.445 8.126 1.00 88.94 98 GLU A C 1
ATOM 722 O O . GLU A 1 98 ? 3.217 -6.016 8.851 1.00 88.94 98 GLU A O 1
ATOM 727 N N . LYS A 1 99 ? 5.191 -5.707 7.828 1.00 87.12 99 LYS A N 1
ATOM 728 C CA . LYS A 1 99 ? 5.367 -4.327 8.311 1.00 87.12 99 LYS A CA 1
ATOM 729 C C . LYS A 1 99 ? 4.256 -3.402 7.826 1.00 87.12 99 LYS A C 1
ATOM 731 O O . LYS A 1 99 ? 3.752 -2.606 8.611 1.00 87.12 99 LYS A O 1
ATOM 736 N N . ALA A 1 100 ? 3.862 -3.511 6.558 1.00 85.50 100 ALA A N 1
ATOM 737 C CA . ALA A 1 100 ? 2.780 -2.708 6.000 1.00 85.50 100 ALA A CA 1
ATOM 738 C C . ALA A 1 100 ? 1.429 -3.033 6.659 1.00 85.50 100 ALA A C 1
ATOM 740 O O . ALA A 1 100 ? 0.674 -2.115 6.974 1.00 85.50 100 ALA A O 1
ATOM 741 N N . LYS A 1 101 ? 1.145 -4.315 6.931 1.00 88.19 101 LYS A N 1
ATOM 742 C CA . LYS A 1 101 ? -0.044 -4.721 7.699 1.00 88.19 101 LYS A CA 1
ATOM 743 C C . LYS A 1 101 ? -0.033 -4.121 9.099 1.00 88.19 101 LYS A C 1
ATOM 745 O O . LYS A 1 101 ? -0.988 -3.445 9.464 1.00 88.19 101 LYS A O 1
ATOM 750 N N . LYS A 1 102 ? 1.076 -4.282 9.823 1.00 88.06 102 LYS A N 1
ATOM 751 C CA . LYS A 1 102 ? 1.219 -3.746 11.177 1.00 88.06 102 LYS A CA 1
ATOM 752 C C . LYS A 1 102 ? 1.062 -2.225 11.210 1.00 88.06 102 LYS A C 1
ATOM 754 O O . LYS A 1 102 ? 0.359 -1.706 12.064 1.00 88.06 102 LYS A O 1
ATOM 759 N N . ALA A 1 103 ? 1.646 -1.513 10.247 1.00 85.94 103 ALA A N 1
ATOM 760 C CA . ALA A 1 103 ? 1.476 -0.067 10.133 1.00 85.94 103 ALA A CA 1
ATOM 761 C C . ALA A 1 103 ? 0.003 0.321 9.907 1.00 85.94 103 ALA A C 1
ATOM 763 O O . ALA A 1 103 ? -0.474 1.284 10.499 1.00 85.94 103 ALA A O 1
ATOM 764 N N . CYS A 1 104 ? -0.738 -0.433 9.089 1.00 86.81 104 CYS A N 1
ATOM 765 C CA . CYS A 1 104 ? -2.176 -0.221 8.912 1.00 86.81 104 CYS A CA 1
ATOM 766 C C . CYS A 1 104 ? -2.984 -0.491 10.193 1.00 86.81 104 CYS A C 1
ATOM 768 O O . CYS A 1 104 ? -3.945 0.229 10.453 1.00 86.81 104 CYS A O 1
ATOM 770 N N . GLU A 1 105 ? -2.591 -1.481 10.997 1.00 87.44 105 GLU A N 1
ATOM 771 C CA . GLU A 1 105 ? -3.212 -1.771 12.298 1.00 87.44 105 GLU A CA 1
ATOM 772 C C . GLU A 1 105 ? -2.913 -0.670 13.332 1.00 87.44 105 GLU A C 1
ATOM 774 O O . GLU A 1 105 ? -3.819 -0.192 14.012 1.00 87.44 105 GLU A O 1
ATOM 779 N N . GLU A 1 106 ? -1.664 -0.203 13.408 1.00 82.69 106 GLU A N 1
ATOM 780 C CA . GLU A 1 106 ? -1.226 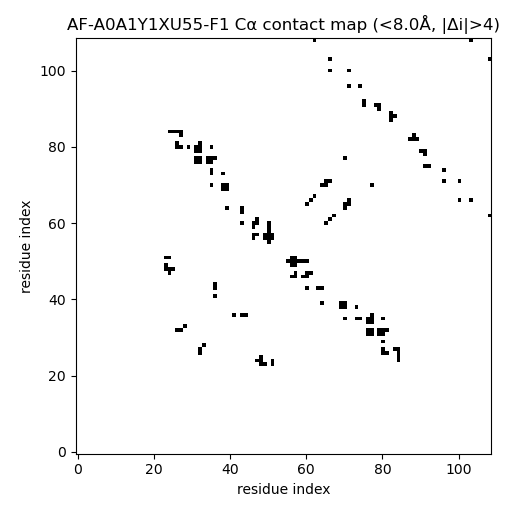0.861 14.327 1.00 82.69 106 GLU A CA 1
ATOM 781 C C . GLU A 1 106 ? -1.839 2.226 13.995 1.00 82.69 106 GLU A C 1
ATOM 783 O O . GLU A 1 106 ? -2.066 3.045 14.887 1.00 82.69 106 GLU A O 1
ATOM 788 N N . LEU A 1 107 ? -2.149 2.471 12.719 1.00 71.12 107 LEU A N 1
ATOM 789 C CA . LEU A 1 107 ? -2.830 3.690 12.285 1.00 71.12 107 LEU A CA 1
ATOM 790 C C . LEU A 1 107 ? -4.282 3.787 12.783 1.00 71.12 107 LEU A C 1
ATOM 792 O O . LEU A 1 107 ? -4.869 4.861 12.631 1.00 71.12 107 LEU A O 1
ATOM 796 N N . ASN A 1 108 ? -4.826 2.718 13.389 1.00 59.91 108 ASN A N 1
ATOM 797 C CA . ASN A 1 108 ? -6.139 2.640 14.043 1.00 59.91 108 ASN A CA 1
ATOM 798 C C . ASN A 1 108 ? -7.229 3.421 13.280 1.00 59.91 108 ASN A C 1
ATOM 800 O O . ASN A 1 108 ? -7.914 4.286 13.832 1.00 59.91 108 ASN A O 1
ATOM 804 N N . LEU A 1 109 ? -7.279 3.188 11.963 1.00 53.25 109 LEU A N 1
ATOM 805 C CA . LEU A 1 109 ? -8.046 3.979 11.001 1.00 53.25 109 LEU A CA 1
ATOM 806 C C . LEU A 1 109 ? -9.548 3.741 11.049 1.00 53.25 109 LEU A C 1
ATOM 808 O O . LEU A 1 109 ? -9.995 2.595 10.841 1.00 53.25 109 LEU A O 1
#

Mean predicted aligned error: 12.54 Å

Secondary structure (DSSP, 8-state):
--SHHHHHHHHHHHHHTT----------S-HHHHHHHHHH-TTHHHHHHHHTT-HHHHHHHIIIIISSHHHHHTHHHHHHHHHHHTT--PPP-HHHHHHHHHHHHHTT-

Nearest PDB structures (foldseek):
  3aq0-assembly3_F  TM=3.217E-01  e=2.604E+00  Arabidopsis thaliana
  3aq0-assem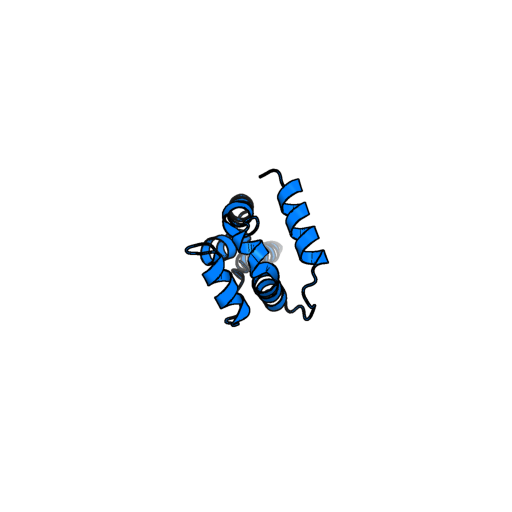bly1_B  TM=3.336E-01  e=3.628E+00  Arabidopsis thaliana

pLDDT: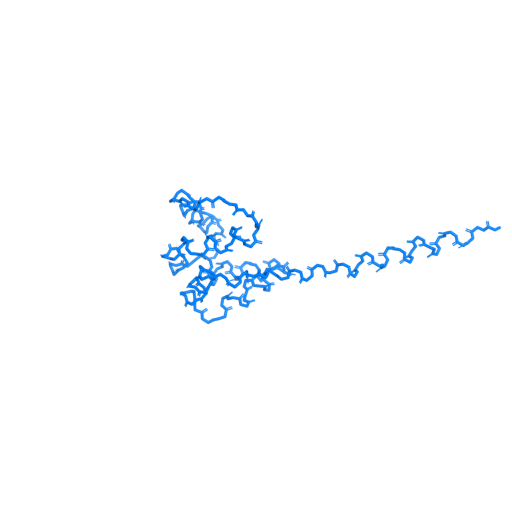 mean 72.38, std 16.24, range [39.31, 90.62]

Solvent-accessible surface area (backbone atoms only — not comparable to full-atom values): 6282 Å² total; per-residue (Å²): 142,76,72,74,63,61,58,56,55,56,56,55,58,59,57,61,70,69,66,67,74,78,70,46,71,67,66,54,96,41,71,38,34,52,52,26,43,62,60,55,32,92,60,40,60,60,36,49,37,51,15,84,79,36,73,69,42,34,52,48,25,38,55,76,31,62,60,33,69,54,29,63,76,37,35,64,35,40,50,47,30,52,29,57,57,69,74,45,90,72,81,82,50,72,67,55,54,52,51,52,50,50,50,47,59,72,61,71,116

Sequence (109 aa):
MGFSKFLLILATLLIFSMITISSGLKFTSSPECSRCFQALGGGCKSKIEKASTNTALSRKALKDCLCTSKYFDNFEDCATCSLQSTGSGNSVSAKDKEKAKKACEELNL

Foldseek 3Di:
DPPPVVVVVVVVVVVVVVPPVLPQLPQPPDPLVVVLDVQQDPPLSVLSSCLVPDVVSVVVSCVSGCQDPSCLVSVQSVVVSVCVSVVHPDHDDPVNSVVSNVVSVVVVD

Radius of gyration: 19.3 Å; Cα contacts (8 Å, |Δi|>4): 90; chains: 1; bounding box: 33×66×31 Å

Organism: NCBI:txid1314790